Protein AF-A0A530AB96-F1 (afdb_monomer_lite)

pLDDT: mean 90.26, std 7.74, range [44.94, 96.38]

Secondary structure (DSSP, 8-state):
---HHHHHHHHHHHHHHHHTT----SSPP----SSTTS---SSTTHHHHHHHHHHHTTSS-TTTTTT------

Sequence (73 aa):
LPDKAVAESRERVQAALHASGLSMPSKKVTVNLAPADLPKEGSHYDLPIALGLMAALGAIPGDMLTGYVVLGE

Structure (mmCIF, N/CA/C/O backbone):
data_AF-A0A530AB96-F1
#
_entry.id   AF-A0A530AB96-F1
#
loop_
_atom_site.group_PDB
_atom_site.id
_atom_site.type_symbol
_atom_site.label_atom_id
_atom_site.label_alt_id
_atom_site.label_comp_id
_atom_site.label_asym_id
_atom_site.label_entity_id
_atom_site.label_seq_id
_atom_site.pdbx_PDB_ins_code
_atom_site.Cartn_x
_atom_site.Cartn_y
_atom_site.Cartn_z
_atom_site.occupancy
_atom_site.B_iso_or_equiv
_atom_site.auth_seq_id
_atom_site.auth_comp_id
_atom_site.auth_asym_id
_atom_site.auth_atom_id
_atom_site.pdbx_PDB_model_num
ATOM 1 N N . LEU A 1 1 ? 17.215 -4.668 -7.024 1.00 44.94 1 LEU A N 1
ATOM 2 C CA . LEU A 1 1 ? 16.887 -3.826 -5.846 1.00 44.94 1 LEU A CA 1
ATOM 3 C C . LEU A 1 1 ? 15.522 -3.195 -6.096 1.00 44.94 1 LEU A C 1
ATOM 5 O O . LEU A 1 1 ? 15.216 -3.020 -7.270 1.00 44.94 1 LEU A O 1
ATOM 9 N N . PRO A 1 2 ? 14.708 -2.886 -5.069 1.00 57.50 2 PRO A N 1
ATOM 10 C CA . PRO A 1 2 ? 13.509 -2.079 -5.282 1.00 57.50 2 PRO A CA 1
ATOM 11 C C . PRO A 1 2 ? 13.913 -0.763 -5.956 1.00 57.50 2 PRO A C 1
ATOM 13 O O . PRO A 1 2 ? 14.897 -0.141 -5.554 1.00 57.50 2 PRO A O 1
ATOM 16 N N . ASP A 1 3 ? 13.202 -0.418 -7.024 1.00 73.31 3 ASP A N 1
ATOM 17 C CA . ASP A 1 3 ? 13.447 0.775 -7.829 1.00 73.31 3 ASP A CA 1
ATOM 18 C C . ASP A 1 3 ? 13.296 2.049 -6.973 1.00 73.31 3 ASP A C 1
ATOM 20 O O . ASP A 1 3 ? 12.530 2.069 -6.002 1.00 73.31 3 ASP A O 1
ATOM 24 N N . LYS A 1 4 ? 14.012 3.122 -7.327 1.00 82.88 4 LYS A N 1
ATOM 25 C CA . LYS A 1 4 ? 13.970 4.421 -6.635 1.00 82.88 4 LYS A CA 1
ATOM 26 C C . LYS A 1 4 ? 12.535 4.950 -6.541 1.00 82.88 4 LYS A C 1
AT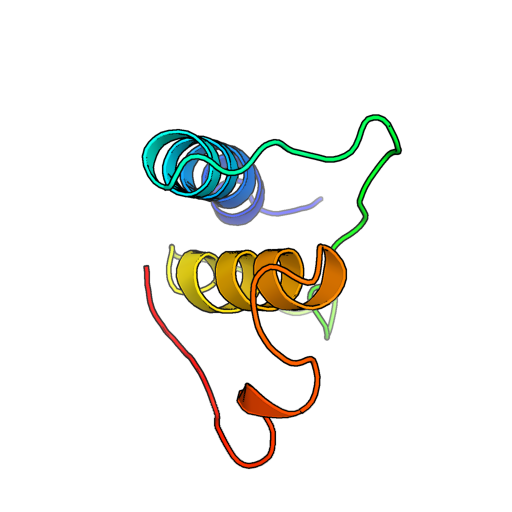OM 28 O O . LYS A 1 4 ? 12.144 5.449 -5.490 1.00 82.88 4 LYS A O 1
ATOM 33 N N . ALA A 1 5 ? 11.738 4.749 -7.590 1.00 83.62 5 ALA A N 1
ATOM 34 C CA . ALA A 1 5 ? 10.337 5.162 -7.630 1.00 83.62 5 ALA A CA 1
ATOM 35 C C . ALA A 1 5 ? 9.491 4.526 -6.508 1.00 83.62 5 ALA A C 1
ATOM 37 O O . ALA A 1 5 ? 8.679 5.205 -5.881 1.00 83.62 5 ALA A O 1
ATOM 38 N N . VAL A 1 6 ? 9.729 3.248 -6.183 1.00 84.81 6 VAL A N 1
ATOM 39 C CA . VAL A 1 6 ? 9.022 2.534 -5.102 1.00 84.81 6 VAL A CA 1
ATOM 40 C C . VAL A 1 6 ? 9.461 3.033 -3.722 1.00 84.81 6 VAL A C 1
ATOM 42 O O . VAL A 1 6 ? 8.656 3.100 -2.793 1.00 84.81 6 VAL A O 1
ATOM 45 N N . ALA A 1 7 ? 10.735 3.400 -3.568 1.00 86.94 7 ALA A N 1
ATOM 46 C CA . ALA A 1 7 ? 11.219 3.991 -2.323 1.00 86.94 7 ALA A CA 1
ATOM 47 C C . ALA A 1 7 ? 10.583 5.370 -2.069 1.00 86.94 7 ALA A C 1
ATOM 49 O O . ALA A 1 7 ? 10.132 5.627 -0.955 1.00 86.94 7 ALA A O 1
ATOM 50 N N . GLU A 1 8 ? 10.480 6.213 -3.099 1.00 90.12 8 GLU A N 1
ATOM 51 C CA . GLU A 1 8 ? 9.816 7.521 -3.007 1.00 90.12 8 GLU A CA 1
ATOM 52 C C . GLU A 1 8 ? 8.299 7.391 -2.797 1.00 90.12 8 GLU A C 1
ATOM 54 O O . GLU A 1 8 ? 7.720 8.133 -2.003 1.00 90.12 8 GLU A O 1
ATOM 59 N N . SER A 1 9 ? 7.666 6.399 -3.437 1.00 90.94 9 SER A N 1
ATOM 60 C CA . SER A 1 9 ? 6.256 6.043 -3.222 1.00 90.94 9 SER A CA 1
ATOM 61 C C . SER A 1 9 ? 5.952 5.812 -1.743 1.00 90.94 9 SER A C 1
ATOM 63 O O . SER A 1 9 ? 4.980 6.343 -1.208 1.00 90.94 9 SER A O 1
ATOM 65 N N . ARG A 1 10 ? 6.838 5.103 -1.028 1.00 90.31 10 ARG A N 1
ATOM 66 C CA . ARG A 1 10 ? 6.687 4.870 0.416 1.00 90.31 10 ARG A CA 1
ATOM 67 C C . ARG A 1 10 ? 6.564 6.175 1.201 1.00 90.31 10 ARG A C 1
ATOM 69 O O . ARG A 1 10 ? 5.732 6.264 2.100 1.00 90.31 10 ARG A O 1
ATOM 76 N N . GLU A 1 11 ? 7.410 7.155 0.897 1.00 92.69 11 GLU A N 1
ATOM 77 C CA . GLU A 1 11 ? 7.420 8.443 1.595 1.00 92.69 11 GLU A CA 1
ATOM 78 C C . GLU A 1 11 ? 6.167 9.260 1.267 1.00 92.69 11 GLU A C 1
ATOM 80 O O . GLU A 1 11 ? 5.522 9.776 2.184 1.00 92.69 11 GLU A O 1
ATOM 85 N N . ARG A 1 12 ? 5.761 9.305 -0.010 1.00 94.44 12 ARG A N 1
ATOM 86 C CA . ARG A 1 12 ? 4.543 10.010 -0.445 1.00 94.44 12 ARG A CA 1
ATOM 87 C C . ARG A 1 12 ? 3.278 9.398 0.150 1.00 94.44 12 ARG A C 1
ATOM 89 O O . ARG A 1 12 ? 2.461 10.126 0.709 1.00 94.44 12 ARG A O 1
ATOM 96 N N . VAL A 1 13 ? 3.153 8.071 0.139 1.00 94.88 13 VAL A N 1
ATOM 97 C CA . VAL A 1 13 ? 2.015 7.366 0.750 1.00 94.88 13 VAL A CA 1
ATOM 98 C C .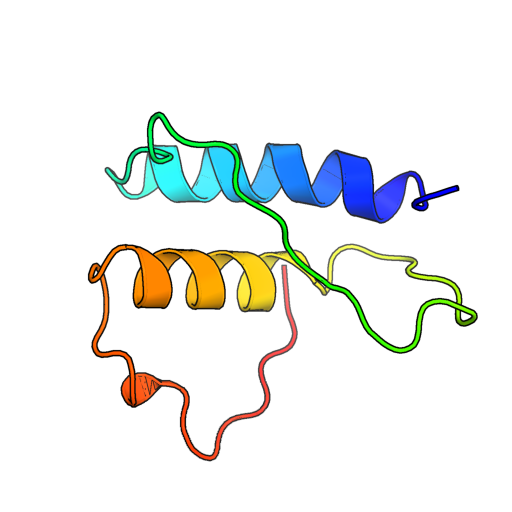 VAL A 1 13 ? 1.963 7.606 2.257 1.00 94.88 13 VAL A C 1
ATOM 100 O O . VAL A 1 13 ? 0.893 7.868 2.804 1.00 94.88 13 VAL A O 1
ATOM 103 N N . GLN A 1 14 ? 3.106 7.566 2.948 1.00 93.88 14 GLN A N 1
ATOM 104 C CA . GLN A 1 14 ? 3.146 7.848 4.383 1.00 93.88 14 GLN A CA 1
ATOM 105 C C . GLN A 1 14 ? 2.694 9.284 4.690 1.00 93.88 14 GLN A C 1
ATOM 107 O O . GLN A 1 14 ? 1.922 9.491 5.630 1.00 93.88 14 GLN A O 1
ATOM 112 N N . ALA A 1 15 ? 3.137 10.260 3.894 1.00 94.44 15 ALA A N 1
ATOM 113 C CA . ALA A 1 15 ? 2.707 11.648 4.024 1.00 94.44 15 ALA A CA 1
ATOM 114 C C . ALA A 1 15 ? 1.202 11.810 3.753 1.00 94.44 15 ALA A C 1
ATOM 116 O O . ALA A 1 15 ? 0.515 12.475 4.528 1.00 94.44 15 ALA A O 1
ATOM 117 N N . ALA A 1 16 ? 0.675 11.158 2.713 1.00 94.31 16 ALA A N 1
ATOM 118 C CA . ALA A 1 16 ? -0.743 11.204 2.357 1.00 94.31 16 ALA A CA 1
ATOM 119 C C . ALA A 1 16 ? -1.641 10.606 3.452 1.00 94.31 16 ALA A C 1
ATOM 121 O O . ALA A 1 16 ? -2.656 11.202 3.823 1.00 94.31 16 ALA A O 1
ATOM 122 N N . LEU A 1 17 ? -1.248 9.464 4.027 1.00 94.38 17 LEU A N 1
ATOM 123 C CA . LEU A 1 17 ? -1.962 8.864 5.157 1.00 94.38 17 LEU A CA 1
ATOM 124 C C . LEU A 1 17 ? -1.964 9.800 6.369 1.00 94.38 17 LEU A C 1
ATOM 126 O O . LEU A 1 17 ? -3.019 10.023 6.961 1.00 94.38 17 LEU A O 1
ATOM 130 N N . HIS A 1 18 ? -0.820 10.410 6.690 1.00 94.94 18 HIS A N 1
ATOM 131 C CA . HIS A 1 18 ? -0.727 11.356 7.802 1.00 94.94 18 HIS A CA 1
ATOM 132 C C . HIS A 1 18 ? -1.597 12.601 7.590 1.00 94.94 18 HIS A C 1
ATOM 134 O O . HIS A 1 18 ? -2.333 12.997 8.493 1.00 94.94 18 HIS A O 1
ATOM 140 N N . ALA A 1 19 ? -1.571 13.177 6.385 1.00 94.44 19 ALA A N 1
ATOM 141 C CA . ALA A 1 19 ? -2.429 14.300 6.007 1.00 94.44 19 ALA A CA 1
ATOM 142 C C . ALA A 1 19 ? -3.926 13.946 6.080 1.00 94.44 19 ALA A C 1
ATOM 144 O O . ALA A 1 19 ? -4.751 14.813 6.356 1.00 94.44 19 ALA A O 1
ATOM 145 N N . SER A 1 20 ? -4.265 12.666 5.903 1.00 93.06 20 SER A N 1
ATOM 146 C CA . SER A 1 20 ? -5.626 12.131 6.043 1.00 93.06 20 SER A CA 1
ATOM 147 C C . SER A 1 20 ? -6.006 11.786 7.492 1.00 93.06 20 SER A C 1
ATOM 149 O O . SER A 1 20 ? -7.054 11.189 7.727 1.00 93.06 20 SER A O 1
ATOM 151 N N . GLY A 1 21 ? -5.167 12.12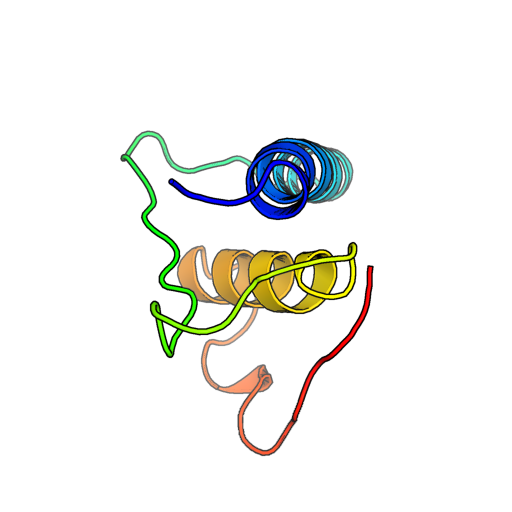5 8.479 1.00 94.62 21 GLY A N 1
ATOM 152 C CA . GLY A 1 21 ? -5.405 11.826 9.895 1.00 94.62 21 GLY A CA 1
ATOM 153 C C . GLY A 1 21 ? -5.158 10.364 10.282 1.00 94.62 21 GLY A C 1
ATOM 154 O O . GLY A 1 21 ? -5.518 9.954 11.386 1.00 94.62 21 GLY A O 1
ATOM 155 N N . LEU A 1 22 ? -4.541 9.575 9.401 1.00 94.25 22 LEU A N 1
ATOM 156 C CA . LEU A 1 22 ? -4.193 8.179 9.648 1.00 94.25 22 LEU A CA 1
ATOM 157 C C . LEU A 1 22 ? -2.736 8.064 10.098 1.00 94.25 22 LEU A C 1
ATOM 159 O O . LEU A 1 22 ? -1.853 8.803 9.661 1.00 94.25 22 LEU A O 1
ATOM 163 N N . SER A 1 23 ? -2.462 7.101 10.973 1.00 90.44 23 SER A N 1
ATOM 164 C CA . SER A 1 23 ? -1.104 6.774 11.399 1.00 90.44 23 SER A CA 1
ATOM 165 C C . SER A 1 23 ? -0.675 5.421 10.847 1.00 90.44 23 SER A C 1
ATOM 167 O O . SER A 1 23 ? -1.471 4.492 10.703 1.00 90.44 23 SER A O 1
ATOM 169 N N . MET A 1 24 ? 0.617 5.306 10.537 1.00 88.6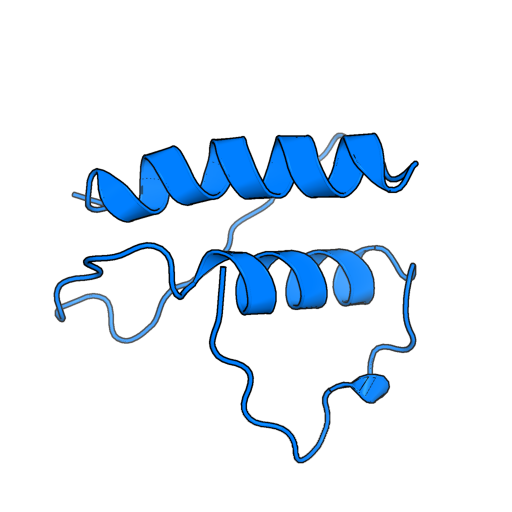9 24 MET A N 1
ATOM 170 C CA . MET A 1 24 ? 1.205 4.012 10.214 1.00 88.69 24 MET A CA 1
ATOM 171 C C . MET A 1 24 ? 1.215 3.123 11.465 1.00 88.69 24 MET A C 1
ATOM 173 O O . MET A 1 24 ? 1.455 3.620 12.570 1.00 88.69 24 MET A O 1
ATOM 177 N N . PRO A 1 25 ? 0.998 1.807 11.317 1.00 86.00 25 PRO A N 1
ATOM 178 C CA . PRO A 1 25 ? 1.023 0.901 12.450 1.00 86.00 25 PRO A CA 1
ATOM 179 C C . PRO A 1 25 ? 2.447 0.811 13.011 1.00 86.00 25 PRO A C 1
ATOM 181 O O . PRO A 1 25 ? 3.433 0.904 12.282 1.00 86.00 25 PRO A O 1
ATOM 184 N N . SER A 1 26 ? 2.569 0.554 14.314 1.00 87.19 26 SER A N 1
ATOM 185 C CA . SER A 1 26 ? 3.867 0.374 14.989 1.00 87.19 26 SER A CA 1
ATOM 186 C C . SER A 1 26 ? 4.629 -0.880 14.537 1.00 87.19 26 SER A C 1
ATOM 188 O O . SER A 1 26 ? 5.798 -1.065 14.873 1.00 87.19 26 SER A O 1
ATOM 190 N N . LYS A 1 27 ? 3.969 -1.756 13.773 1.00 88.81 27 LYS A N 1
ATOM 191 C CA . LYS A 1 27 ? 4.547 -2.964 13.186 1.00 88.81 27 LYS A CA 1
ATOM 192 C C . LYS A 1 27 ? 5.083 -2.673 11.789 1.00 88.81 27 LYS A C 1
ATOM 194 O O . LYS A 1 27 ? 4.517 -1.884 11.039 1.00 88.81 27 LYS A O 1
ATOM 199 N N . LYS A 1 28 ? 6.141 -3.391 11.407 1.00 89.00 28 LYS A N 1
ATOM 200 C CA . LYS A 1 28 ? 6.676 -3.345 10.044 1.00 89.00 28 LYS A CA 1
ATOM 201 C C . LYS A 1 28 ? 5.602 -3.786 9.044 1.00 89.00 28 LYS A C 1
ATOM 203 O O . LYS A 1 28 ? 5.123 -4.915 9.117 1.00 89.00 28 LYS A O 1
ATOM 208 N N . VAL A 1 29 ? 5.284 -2.916 8.090 1.00 89.62 29 VAL A N 1
ATOM 209 C CA . VAL A 1 29 ? 4.409 -3.238 6.958 1.00 89.62 29 VAL A CA 1
ATOM 210 C C . VAL A 1 29 ? 5.259 -3.654 5.765 1.00 89.62 29 VAL A C 1
ATOM 212 O O . VAL A 1 29 ? 6.302 -3.057 5.497 1.00 89.62 29 VAL A O 1
ATOM 215 N N . THR A 1 30 ? 4.824 -4.696 5.061 1.00 91.06 30 THR A N 1
ATOM 216 C CA . THR A 1 30 ? 5.438 -5.140 3.807 1.00 91.06 30 THR A CA 1
ATOM 217 C C . THR A 1 30 ? 4.388 -5.072 2.712 1.00 91.06 30 THR A C 1
ATOM 219 O O . THR A 1 30 ? 3.335 -5.688 2.835 1.00 91.06 30 THR A O 1
ATOM 222 N N . VAL A 1 31 ? 4.687 -4.327 1.653 1.00 90.69 31 VAL A N 1
ATOM 223 C CA . VAL A 1 31 ? 3.862 -4.246 0.446 1.00 90.69 31 VAL A CA 1
ATOM 224 C C . VAL A 1 31 ? 4.577 -5.034 -0.640 1.00 90.69 31 VAL A C 1
ATOM 226 O O . VAL A 1 31 ? 5.747 -4.774 -0.919 1.00 90.69 31 VAL A O 1
ATOM 229 N N . ASN A 1 32 ? 3.896 -6.020 -1.218 1.00 91.25 32 ASN A N 1
ATOM 230 C CA . ASN A 1 32 ? 4.457 -6.826 -2.292 1.00 91.25 32 ASN A CA 1
ATOM 231 C C . ASN A 1 32 ? 3.977 -6.299 -3.647 1.00 91.25 32 ASN A C 1
ATOM 233 O O . ASN A 1 32 ? 2.774 -6.235 -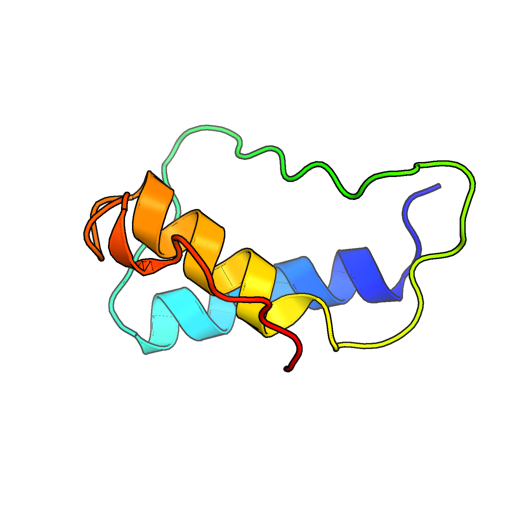3.888 1.00 91.25 32 ASN A O 1
ATOM 237 N N . LEU A 1 33 ? 4.915 -5.960 -4.530 1.00 90.38 33 LEU A N 1
ATOM 238 C CA . LEU A 1 33 ? 4.631 -5.529 -5.897 1.00 90.38 33 LEU A CA 1
ATOM 239 C C . LEU A 1 33 ? 5.037 -6.645 -6.859 1.00 90.38 33 LEU A C 1
ATOM 241 O O . LEU A 1 33 ? 6.212 -6.794 -7.200 1.00 90.38 33 LEU A O 1
ATOM 245 N N . ALA A 1 34 ? 4.053 -7.439 -7.276 1.00 90.44 34 ALA A N 1
ATOM 246 C CA . ALA A 1 34 ? 4.244 -8.555 -8.191 1.00 90.44 34 ALA A CA 1
ATOM 247 C C . ALA A 1 34 ? 3.951 -8.153 -9.651 1.00 90.44 34 ALA A C 1
ATOM 249 O O . ALA A 1 34 ? 3.104 -7.291 -9.886 1.00 90.44 34 ALA A O 1
ATOM 250 N N . PRO A 1 35 ? 4.612 -8.791 -10.631 1.00 91.31 35 PRO A N 1
ATOM 251 C CA . PRO A 1 35 ? 5.698 -9.766 -10.477 1.00 91.31 35 PRO A CA 1
ATOM 252 C C . PRO A 1 35 ? 7.050 -9.061 -10.234 1.00 91.31 35 PRO A C 1
ATOM 254 O O . PRO A 1 35 ? 7.247 -7.937 -10.686 1.00 91.31 35 PRO A O 1
ATOM 257 N N . ALA A 1 36 ? 7.962 -9.659 -9.463 1.00 87.19 36 ALA A N 1
ATOM 258 C CA . ALA A 1 36 ? 9.146 -8.962 -8.927 1.00 87.19 36 ALA A CA 1
ATOM 259 C C . ALA A 1 36 ? 10.265 -8.688 -9.955 1.00 87.19 36 ALA A C 1
ATOM 261 O O . ALA A 1 36 ? 11.143 -7.866 -9.705 1.00 87.19 36 ALA A O 1
ATOM 262 N N . ASP A 1 37 ? 10.237 -9.385 -11.084 1.00 88.38 37 ASP A N 1
ATOM 263 C CA . ASP A 1 37 ? 11.191 -9.321 -12.194 1.00 88.38 37 ASP A CA 1
ATOM 264 C C . ASP A 1 37 ? 10.933 -8.153 -13.156 1.00 88.38 37 ASP A C 1
ATOM 266 O O . ASP A 1 37 ? 11.853 -7.711 -13.842 1.00 88.38 37 ASP A O 1
ATOM 270 N N . LEU A 1 38 ? 9.712 -7.612 -13.179 1.00 87.75 38 LEU A N 1
ATOM 271 C CA . LEU A 1 38 ? 9.395 -6.433 -13.985 1.00 87.75 38 LEU A CA 1
ATOM 272 C C . LEU A 1 38 ? 9.829 -5.140 -13.278 1.00 87.75 38 LEU A C 1
ATOM 274 O O . LEU A 1 38 ? 9.611 -5.025 -12.066 1.00 87.75 38 LEU A O 1
ATOM 278 N N . PRO A 1 39 ? 10.359 -4.137 -14.001 1.00 85.19 39 PRO A N 1
ATOM 279 C CA . PRO A 1 39 ? 10.666 -2.833 -13.420 1.00 85.19 39 PRO A CA 1
ATOM 280 C C . PRO A 1 39 ? 9.396 -2.166 -12.867 1.00 85.19 39 PRO A C 1
ATOM 282 O O . PRO A 1 39 ? 8.298 -2.347 -13.398 1.00 85.19 39 PRO A O 1
ATOM 285 N N . LYS A 1 40 ? 9.536 -1.421 -11.763 1.00 86.94 40 LYS A N 1
ATOM 286 C CA . LYS A 1 40 ? 8.452 -0.624 -11.165 1.00 86.94 40 LYS A CA 1
ATOM 287 C C . LYS A 1 40 ? 8.839 0.845 -11.212 1.00 86.94 40 LYS A C 1
ATOM 289 O O . LYS A 1 40 ? 9.330 1.398 -10.234 1.00 86.94 40 LYS A O 1
ATOM 294 N N . GLU A 1 41 ? 8.611 1.441 -12.371 1.00 87.56 41 GLU A N 1
ATOM 295 C CA . GLU A 1 41 ? 8.868 2.855 -12.633 1.00 87.56 41 GLU A CA 1
ATOM 296 C C . GLU A 1 41 ? 7.595 3.683 -12.434 1.00 87.56 41 GLU A C 1
ATOM 298 O O . GLU A 1 41 ? 6.497 3.153 -12.586 1.00 87.56 41 GLU A O 1
ATOM 303 N N . GLY A 1 42 ? 7.738 4.976 -12.133 1.00 85.88 42 GLY A N 1
ATOM 304 C CA . GLY A 1 42 ? 6.615 5.913 -11.998 1.00 85.88 42 GLY A CA 1
ATOM 305 C C . GLY A 1 42 ? 5.937 5.939 -10.620 1.00 85.88 42 GLY A C 1
ATOM 306 O O . GLY A 1 42 ? 6.264 5.164 -9.722 1.00 85.88 42 GLY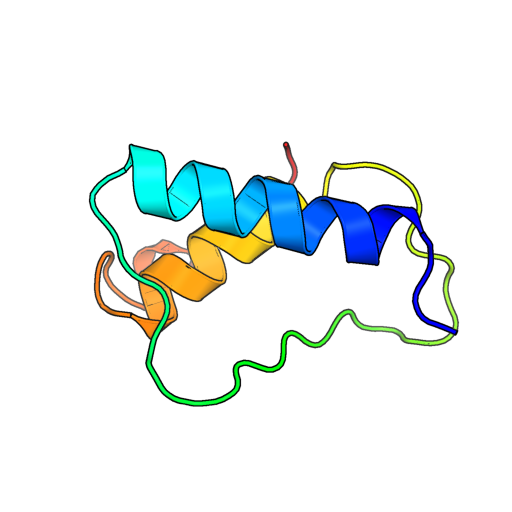 A O 1
ATOM 307 N N . SER A 1 43 ? 5.003 6.880 -10.455 1.00 86.00 43 SER A N 1
ATOM 308 C CA . SER A 1 43 ? 4.256 7.148 -9.211 1.00 86.00 43 SER A CA 1
ATOM 309 C C . SER A 1 43 ? 2.875 6.494 -9.155 1.00 86.00 43 SER A C 1
ATOM 311 O O . SER A 1 43 ? 2.208 6.542 -8.130 1.00 86.00 43 SER A O 1
ATOM 313 N N . HIS A 1 44 ? 2.444 5.810 -10.217 1.00 89.69 44 HIS A N 1
ATOM 314 C CA . HIS A 1 44 ? 1.089 5.251 -10.334 1.00 89.69 44 HIS A CA 1
ATOM 315 C C . HIS A 1 44 ? 0.758 4.108 -9.357 1.00 89.69 44 HIS A C 1
ATOM 317 O O . HIS A 1 44 ? -0.343 3.551 -9.406 1.00 89.69 44 HIS A O 1
ATOM 323 N N . TYR A 1 45 ? 1.709 3.737 -8.498 1.00 91.19 45 TYR A N 1
ATOM 324 C CA . TYR A 1 45 ? 1.525 2.786 -7.406 1.00 91.19 45 TYR A CA 1
ATOM 325 C C . TYR A 1 45 ? 1.067 3.455 -6.103 1.00 91.19 45 TYR A C 1
ATOM 327 O O . TYR A 1 45 ? 0.626 2.746 -5.201 1.00 91.19 45 TYR A O 1
ATOM 335 N N . ASP A 1 46 ? 1.153 4.779 -5.973 1.00 94.06 46 ASP A N 1
ATOM 336 C CA . ASP A 1 46 ? 0.939 5.453 -4.689 1.00 94.06 46 ASP A CA 1
ATOM 337 C C . ASP A 1 46 ? -0.512 5.298 -4.216 1.00 94.06 46 ASP A C 1
ATOM 339 O O . ASP A 1 46 ? -0.751 4.795 -3.112 1.00 94.06 46 ASP A O 1
ATOM 343 N N . LEU A 1 47 ? -1.488 5.608 -5.076 1.00 94.75 47 LEU A N 1
ATOM 344 C CA . LEU A 1 47 ? -2.909 5.456 -4.762 1.00 94.75 47 LEU A CA 1
ATOM 345 C C . LEU A 1 47 ? -3.297 4.008 -4.396 1.00 94.75 47 LEU A C 1
ATOM 347 O O . LEU A 1 47 ? -3.891 3.809 -3.330 1.00 94.75 47 LEU A O 1
ATOM 351 N N . PRO A 1 48 ? -2.987 2.969 -5.205 1.00 94.56 48 PRO A N 1
ATOM 352 C CA . PRO A 1 48 ? -3.346 1.600 -4.839 1.00 94.56 48 PRO A CA 1
ATOM 353 C C . PRO A 1 48 ? -2.644 1.120 -3.557 1.00 94.56 48 PRO A C 1
ATOM 355 O O . PRO A 1 48 ? -3.256 0.388 -2.775 1.00 94.56 48 PRO A O 1
ATOM 358 N N . ILE A 1 49 ? -1.407 1.554 -3.283 1.00 94.56 49 ILE A N 1
ATOM 359 C CA . ILE A 1 49 ? -0.722 1.238 -2.019 1.00 94.56 49 ILE A CA 1
ATOM 360 C C . ILE A 1 49 ? -1.429 1.919 -0.840 1.00 94.56 49 ILE A C 1
ATOM 362 O O . ILE A 1 49 ? -1.683 1.266 0.175 1.00 94.56 49 ILE A O 1
ATOM 366 N N . ALA A 1 50 ? -1.781 3.200 -0.966 1.00 95.00 50 ALA A N 1
ATOM 367 C CA . ALA A 1 50 ? -2.485 3.944 0.074 1.00 95.00 50 ALA A CA 1
ATOM 368 C C . ALA A 1 50 ? -3.842 3.306 0.404 1.00 95.00 50 ALA A C 1
ATOM 370 O O . ALA A 1 50 ? -4.135 3.071 1.575 1.00 95.00 50 ALA A O 1
ATOM 371 N N . LEU A 1 51 ? -4.641 2.953 -0.608 1.00 95.19 51 LEU A N 1
ATOM 372 C CA . LEU A 1 51 ? -5.935 2.291 -0.405 1.00 95.19 51 LEU A CA 1
ATOM 373 C C . LEU A 1 51 ? -5.788 0.907 0.235 1.00 95.19 51 LEU A C 1
ATOM 375 O O . LEU A 1 51 ? -6.540 0.571 1.150 1.00 95.19 51 LEU A O 1
ATOM 379 N N . GLY A 1 52 ? -4.793 0.121 -0.188 1.00 93.81 52 GLY A N 1
ATOM 380 C CA . GLY A 1 52 ? -4.493 -1.171 0.432 1.00 93.81 52 GLY A CA 1
ATOM 381 C C . GLY A 1 52 ? -4.118 -1.033 1.911 1.00 93.81 52 GLY A C 1
ATOM 382 O O . GLY A 1 52 ? -4.576 -1.816 2.745 1.00 93.81 52 GLY A O 1
ATOM 383 N N . LEU A 1 53 ? -3.341 -0.002 2.258 1.00 94.06 53 LEU A N 1
ATOM 384 C CA . LEU A 1 53 ? -3.019 0.323 3.649 1.00 94.06 53 LEU A CA 1
ATOM 385 C C . LEU A 1 53 ? -4.256 0.770 4.430 1.00 94.06 53 LEU A C 1
ATOM 387 O O . LEU A 1 53 ? -4.460 0.290 5.540 1.00 94.06 53 LEU A O 1
ATOM 391 N N . MET A 1 54 ? -5.101 1.634 3.863 1.00 94.56 54 MET A N 1
ATOM 392 C CA . MET A 1 54 ? -6.347 2.070 4.504 1.00 94.56 54 MET A CA 1
ATOM 393 C C . MET A 1 54 ? -7.272 0.886 4.802 1.00 94.56 54 MET A C 1
ATOM 395 O O . MET A 1 54 ? -7.807 0.800 5.907 1.00 94.56 54 MET A O 1
ATOM 399 N N . ALA A 1 55 ? -7.414 -0.054 3.865 1.00 94.19 55 ALA A N 1
ATOM 400 C CA . ALA A 1 55 ? -8.197 -1.271 4.070 1.00 94.19 55 ALA A CA 1
ATOM 401 C C . ALA A 1 55 ? -7.586 -2.158 5.168 1.00 94.19 55 ALA A C 1
ATOM 403 O O . ALA A 1 55 ? -8.291 -2.604 6.071 1.00 94.19 55 ALA A O 1
ATOM 404 N N . ALA A 1 56 ? -6.263 -2.364 5.150 1.00 91.38 56 ALA A N 1
ATOM 405 C CA . ALA A 1 56 ? -5.564 -3.156 6.166 1.00 91.38 56 ALA A CA 1
ATOM 406 C C . ALA A 1 56 ? -5.611 -2.524 7.571 1.00 91.38 56 ALA A C 1
ATOM 408 O O . ALA A 1 56 ? -5.583 -3.240 8.572 1.00 91.38 56 ALA A O 1
ATOM 409 N N . LEU A 1 57 ? -5.684 -1.193 7.648 1.00 91.69 57 LEU A N 1
ATOM 410 C CA . LEU A 1 57 ? -5.854 -0.430 8.887 1.00 91.69 57 LEU A CA 1
ATOM 411 C C . LEU A 1 57 ? -7.314 -0.364 9.360 1.00 91.69 57 LEU A C 1
ATOM 413 O O . LEU A 1 57 ? -7.562 0.100 10.470 1.00 91.69 57 LEU A O 1
ATOM 417 N N . GLY A 1 58 ? -8.274 -0.807 8.542 1.00 92.25 58 GLY A N 1
ATOM 418 C CA . GLY A 1 58 ? -9.706 -0.693 8.825 1.00 92.25 58 GLY A CA 1
ATOM 419 C C . GLY A 1 58 ? -10.261 0.727 8.681 1.00 92.25 58 GLY A C 1
ATOM 420 O O . GLY A 1 58 ? -11.360 0.998 9.155 1.00 92.25 58 GLY A O 1
ATOM 421 N N . ALA A 1 59 ? -9.522 1.634 8.034 1.00 94.62 59 ALA A N 1
ATOM 422 C CA . ALA A 1 59 ? -9.998 2.980 7.709 1.00 94.62 59 ALA A CA 1
ATOM 423 C C . ALA A 1 59 ? -11.088 2.955 6.622 1.00 94.62 59 ALA A C 1
ATOM 425 O O . ALA A 1 59 ? -11.929 3.849 6.567 1.00 94.62 59 ALA A O 1
ATOM 426 N N . ILE A 1 60 ? -11.088 1.911 5.786 1.00 95.06 60 ILE A N 1
ATOM 427 C CA . ILE A 1 60 ? -12.165 1.584 4.847 1.00 95.06 60 ILE A CA 1
ATOM 428 C C . ILE A 1 60 ? -12.543 0.096 4.971 1.00 95.06 60 ILE A C 1
ATOM 430 O O . ILE A 1 60 ? -11.701 -0.707 5.386 1.00 95.06 60 ILE A O 1
ATOM 434 N N . PRO A 1 61 ? -13.779 -0.301 4.606 1.00 96.38 61 PRO A N 1
ATOM 435 C CA . PRO A 1 61 ? -14.175 -1.705 4.509 1.00 96.38 61 PRO A CA 1
ATOM 436 C C . PRO A 1 61 ? -13.245 -2.500 3.584 1.00 96.38 61 PRO A C 1
ATOM 438 O O . PRO A 1 61 ? -12.905 -2.046 2.492 1.00 96.38 61 PRO A O 1
ATOM 441 N N . GLY A 1 62 ? -12.844 -3.700 4.007 1.00 89.56 62 GLY A N 1
ATOM 442 C CA . GLY A 1 62 ? -11.868 -4.518 3.274 1.00 89.56 62 GLY A CA 1
ATOM 443 C C . GLY A 1 62 ? -12.351 -5.011 1.907 1.00 89.56 62 GLY A C 1
ATOM 444 O O . GLY A 1 62 ? -11.539 -5.322 1.041 1.00 89.56 62 GLY A O 1
ATOM 445 N N . ASP A 1 63 ? -13.663 -5.054 1.696 1.00 94.56 63 ASP A N 1
ATOM 446 C CA . ASP A 1 63 ? -14.309 -5.437 0.444 1.00 94.56 63 ASP A CA 1
ATOM 447 C C . ASP A 1 63 ? -14.603 -4.244 -0.478 1.00 94.56 63 ASP A C 1
ATOM 449 O O . ASP A 1 63 ? -14.961 -4.463 -1.635 1.00 94.56 63 ASP A O 1
ATOM 453 N N . MET A 1 64 ? -14.387 -3.001 -0.024 1.00 95.88 64 MET A N 1
ATOM 454 C CA . MET A 1 64 ? -14.675 -1.777 -0.787 1.00 95.88 64 MET A CA 1
ATOM 455 C C . MET A 1 64 ? -13.966 -1.738 -2.149 1.00 95.88 64 MET A C 1
ATOM 457 O O . MET A 1 64 ? -14.491 -1.174 -3.104 1.00 95.88 64 MET A O 1
ATOM 461 N N . LEU A 1 65 ? -12.781 -2.343 -2.246 1.00 94.69 65 LEU A N 1
ATOM 462 C CA . LEU A 1 65 ? -11.969 -2.361 -3.468 1.00 94.69 65 LEU A CA 1
ATOM 463 C C . LEU A 1 65 ? -12.292 -3.550 -4.391 1.00 94.69 65 LEU A C 1
ATOM 465 O O . LEU A 1 65 ? -11.682 -3.699 -5.450 1.00 94.69 65 LEU A O 1
ATOM 469 N N . THR A 1 66 ? -13.244 -4.408 -4.015 1.00 96.25 66 THR A N 1
ATOM 470 C CA . THR A 1 66 ? -13.602 -5.597 -4.798 1.00 96.25 66 THR A CA 1
ATOM 471 C C . THR A 1 66 ? -14.201 -5.193 -6.142 1.00 96.25 66 THR A C 1
ATOM 473 O O . THR A 1 66 ? -15.125 -4.388 -6.204 1.00 96.25 66 THR A O 1
ATOM 476 N N . GLY A 1 67 ? -13.697 -5.777 -7.230 1.00 96.12 67 GLY A N 1
ATOM 477 C CA . GLY A 1 67 ? -14.179 -5.492 -8.586 1.00 96.12 67 GLY A CA 1
ATOM 478 C C . GLY A 1 67 ? -13.599 -4.224 -9.219 1.00 96.12 67 GLY A C 1
ATOM 479 O O . GLY A 1 67 ? -13.936 -3.924 -10.362 1.00 96.12 67 GLY A O 1
ATOM 480 N N . TYR A 1 68 ? -12.704 -3.516 -8.524 1.00 95.75 68 TYR A N 1
ATOM 481 C CA . TYR A 1 68 ? -12.022 -2.340 -9.055 1.00 95.75 68 TYR A CA 1
ATOM 482 C C . TYR A 1 68 ? -10.556 -2.628 -9.372 1.00 95.75 68 TYR A C 1
ATOM 484 O O . TYR A 1 68 ? -9.866 -3.360 -8.664 1.00 95.75 68 TYR A O 1
ATOM 492 N N . VAL A 1 69 ? -10.070 -1.988 -10.433 1.00 95.38 69 VAL A N 1
ATOM 493 C CA . VAL A 1 69 ? -8.640 -1.797 -10.681 1.00 95.38 69 VAL A CA 1
ATOM 494 C C . VAL A 1 69 ? -8.336 -0.342 -10.371 1.00 95.38 69 VAL A C 1
ATOM 496 O O . VAL A 1 69 ? -9.017 0.550 -10.876 1.00 95.38 69 VAL A O 1
ATOM 499 N N . VAL A 1 70 ? -7.325 -0.105 -9.539 1.00 94.88 70 VAL A N 1
ATOM 500 C CA . VAL A 1 70 ? -6.915 1.243 -9.144 1.00 94.88 70 VAL A CA 1
ATOM 501 C C . VAL A 1 70 ? -5.513 1.525 -9.664 1.00 94.88 70 VAL A C 1
ATOM 503 O O . VAL A 1 70 ? -4.610 0.704 -9.514 1.00 94.88 70 VAL A O 1
ATOM 506 N N . LEU A 1 71 ? -5.351 2.701 -10.262 1.00 93.19 71 LEU A N 1
ATOM 507 C CA . LEU A 1 71 ? -4.096 3.227 -10.778 1.00 93.19 71 LEU A CA 1
ATOM 508 C C . LEU A 1 71 ? -4.078 4.732 -10.510 1.00 93.19 71 LEU A C 1
ATOM 510 O O . LEU A 1 71 ? -5.074 5.402 -10.787 1.00 93.19 71 LEU A O 1
ATOM 514 N N . GLY A 1 72 ? -2.976 5.264 -9.989 1.00 90.88 72 GLY A N 1
ATOM 515 C CA . GLY A 1 72 ? -2.869 6.698 -9.737 1.00 90.88 72 GLY A CA 1
ATOM 516 C C . GLY A 1 72 ? -1.801 7.062 -8.719 1.00 90.88 72 GLY A C 1
ATOM 517 O O . GLY A 1 72 ? -1.198 6.186 -8.095 1.00 90.88 72 GLY A O 1
ATOM 518 N N . GLU A 1 73 ? -1.599 8.368 -8.585 1.00 89.12 73 GLU A N 1
ATOM 519 C CA . GLU A 1 73 ? -0.738 9.010 -7.590 1.00 89.12 73 GLU A CA 1
ATOM 520 C C . GLU A 1 73 ? -1.582 9.592 -6.451 1.00 89.12 73 GLU A C 1
ATOM 522 O O . GLU A 1 73 ? -2.592 10.265 -6.768 1.00 89.12 73 GLU A O 1
#

Foldseek 3Di:
DQDPLVVVLVVVLQVVCVVVVHHDDPDDDDDDDPPPPDHDDDNFVNVVVNVCRCCVVVVDPVCPCPPDDGTDD

Radius of gyration: 12.35 Å; chains: 1; bounding box: 32×24×29 Å